Protein AF-A0A3N4V5Y5-F1 (afdb_monomer)

Mean predicted aligned error: 4.2 Å

Sequence (151 aa):
MSATHDEEAKVRDAEVARLHPDLERRHLRATLPARVVLRDIEKHEGDRELKLVGESYIVAVVNSRAVQFYAGSDPVFDAGSIDVTRIVDVETGSEFDYTPPRLNPTVRLKIQEGTTTLDVDLEVFTFDGTELHQSTEIDADLAWWKSATSH

Secondary structure (DSSP, 8-state):
-HHHHHHHHHHHHHHHHHH-TTSPEEEEEE-HHHHHHHHHHH---SS----SSS--EEEEEE-SSEEEEEE-STT-EEEEEEEGGGEEEEEEEEEEEETTEEEEEEEEEEEEETTEEEEEEEEEEEE-SS-EEE-S-HHHHHHHHHHHH--

Solvent-accessible surface area (backbone atoms only — not comparable to full-atom values): 8510 Å² total; per-residue (Å²): 129,58,71,62,57,18,53,32,46,44,47,29,51,55,51,49,41,71,77,37,75,91,48,72,74,43,38,30,36,47,37,66,64,20,42,53,48,39,47,64,74,46,60,73,89,63,99,70,74,74,63,72,71,81,82,36,63,35,41,32,36,59,53,103,57,28,38,39,32,34,27,58,48,86,68,58,43,82,45,32,62,43,52,31,89,33,47,78,47,69,46,82,40,69,47,80,43,81,82,74,76,43,77,44,68,18,44,21,42,32,32,58,54,91,96,44,77,46,67,35,39,29,32,50,34,44,70,82,80,62,50,74,39,78,54,89,52,64,70,60,53,48,53,49,51,46,60,61,46,59,130

Nearest PDB structures (foldseek):
  7lc1-assembly2_D  TM=5.856E-01  e=3.049E-01  Homo sapiens
  2zbb-assembly2_D  TM=2.876E-01  e=4.664E+00  uncl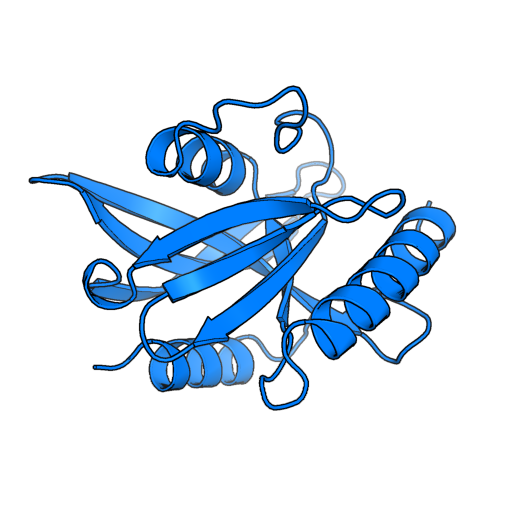assified
  3e4q-assembly1_A  TM=2.286E-01  e=6.513E+00  Sinorhizobium meliloti
  2yh6-assembly2_A  TM=1.965E-01  e=9.095E+00  Escherichia coli BL21(DE3)

Radius of gyration: 14.45 Å; Cα contacts (8 Å, |Δi|>4): 297; chains: 1; bounding box: 39×36×38 Å

pLDDT: mean 90.65, std 9.43, range [47.75, 98.12]

Structure (mmCIF, N/CA/C/O backbone):
data_AF-A0A3N4V5Y5-F1
#
_entry.id   AF-A0A3N4V5Y5-F1
#
loop_
_atom_site.group_PDB
_atom_site.id
_atom_site.type_symbol
_atom_site.label_atom_id
_atom_site.label_alt_id
_atom_site.label_comp_id
_atom_site.label_asym_id
_atom_site.label_entity_id
_atom_site.label_seq_id
_atom_site.pdbx_PDB_ins_code
_atom_site.Cartn_x
_atom_site.Cartn_y
_atom_site.Cartn_z
_atom_site.occupancy
_atom_site.B_iso_or_equiv
_atom_site.auth_seq_id
_atom_site.auth_comp_id
_atom_site.auth_asym_id
_atom_site.auth_atom_id
_atom_site.pdbx_PDB_model_num
ATOM 1 N N . MET A 1 1 ? 21.954 -1.824 -7.503 1.00 49.03 1 MET A N 1
ATOM 2 C CA . MET A 1 1 ? 21.128 -2.799 -6.763 1.00 49.03 1 MET A CA 1
ATOM 3 C C . MET A 1 1 ? 19.650 -2.753 -7.177 1.00 49.03 1 MET A C 1
ATOM 5 O O . MET A 1 1 ? 18.934 -3.630 -6.730 1.00 49.03 1 MET A O 1
ATOM 9 N N . SER A 1 2 ? 19.190 -1.839 -8.059 1.00 60.09 2 SER A N 1
ATOM 10 C CA . SER A 1 2 ? 17.758 -1.750 -8.428 1.00 60.09 2 SER A CA 1
ATOM 11 C C . SER A 1 2 ? 17.279 -2.842 -9.392 1.00 60.09 2 SER A C 1
ATOM 13 O O . SER A 1 2 ? 16.209 -3.387 -9.170 1.00 60.09 2 SER A O 1
ATOM 15 N N . ALA A 1 3 ? 18.103 -3.262 -10.363 1.00 69.50 3 ALA A N 1
ATOM 16 C CA . ALA A 1 3 ? 17.670 -4.168 -11.436 1.00 69.50 3 ALA A CA 1
ATOM 17 C C . ALA A 1 3 ? 17.016 -5.483 -10.962 1.00 69.50 3 ALA A C 1
ATOM 19 O O . ALA A 1 3 ? 16.146 -6.016 -11.638 1.00 69.50 3 ALA A O 1
ATOM 20 N N . THR A 1 4 ? 17.409 -6.019 -9.800 1.00 84.81 4 THR A N 1
ATOM 21 C CA . THR A 1 4 ? 16.746 -7.205 -9.237 1.00 84.81 4 THR A CA 1
ATOM 22 C C . THR A 1 4 ? 15.353 -6.872 -8.708 1.00 84.81 4 THR A C 1
ATOM 24 O O . THR A 1 4 ? 14.419 -7.606 -8.999 1.00 84.81 4 THR A O 1
ATOM 27 N N . HIS A 1 5 ? 15.185 -5.766 -7.981 1.00 88.56 5 HIS A N 1
ATOM 28 C CA . HIS A 1 5 ? 13.876 -5.346 -7.476 1.00 88.56 5 HIS A CA 1
ATOM 29 C C . HIS A 1 5 ? 12.926 -4.921 -8.595 1.00 88.56 5 HIS A C 1
ATOM 31 O O . HIS A 1 5 ? 11.732 -5.182 -8.492 1.00 88.56 5 HIS A O 1
ATOM 37 N N . ASP A 1 6 ? 13.458 -4.338 -9.666 1.00 92.50 6 ASP A N 1
ATOM 38 C CA . ASP A 1 6 ? 12.709 -3.952 -10.863 1.00 92.50 6 ASP A CA 1
ATOM 39 C C . ASP A 1 6 ? 12.132 -5.189 -11.583 1.00 92.50 6 ASP A C 1
ATOM 41 O O . ASP A 1 6 ? 10.927 -5.272 -11.838 1.00 92.50 6 ASP A O 1
ATOM 45 N N . GLU A 1 7 ? 12.950 -6.226 -11.801 1.00 92.94 7 GLU A N 1
ATOM 46 C CA . GLU A 1 7 ? 12.479 -7.500 -12.368 1.00 92.94 7 GLU A CA 1
ATOM 47 C C . GLU A 1 7 ? 11.491 -8.224 -11.437 1.00 92.94 7 GLU A C 1
ATOM 49 O O . GLU A 1 7 ? 10.461 -8.733 -11.885 1.00 92.94 7 GLU A O 1
ATOM 54 N N . GLU A 1 8 ? 11.749 -8.235 -10.125 1.00 94.12 8 GLU A N 1
ATOM 55 C CA . GLU A 1 8 ? 10.811 -8.791 -9.142 1.00 94.12 8 GLU A CA 1
ATOM 56 C C . GLU A 1 8 ? 9.470 -8.039 -9.140 1.00 94.12 8 GLU A C 1
ATOM 58 O O . GLU A 1 8 ? 8.408 -8.663 -9.049 1.00 94.12 8 GLU A O 1
ATOM 63 N N . ALA A 1 9 ? 9.500 -6.708 -9.258 1.00 94.94 9 ALA A N 1
ATOM 64 C CA . ALA A 1 9 ? 8.313 -5.868 -9.331 1.00 94.94 9 ALA A CA 1
ATOM 65 C C . ALA A 1 9 ? 7.500 -6.159 -10.587 1.00 94.94 9 ALA A C 1
ATOM 67 O O . ALA A 1 9 ? 6.289 -6.317 -10.483 1.00 94.94 9 ALA A O 1
ATOM 68 N N . LYS A 1 10 ? 8.156 -6.324 -11.736 1.00 95.94 10 LYS A N 1
ATOM 69 C CA . LYS A 1 10 ? 7.501 -6.669 -12.998 1.00 95.94 10 LYS A CA 1
ATOM 70 C C . LYS A 1 10 ? 6.754 -7.997 -12.934 1.00 95.94 10 LYS A C 1
ATOM 72 O O . LYS A 1 10 ? 5.602 -8.074 -13.358 1.00 95.94 10 LYS A O 1
ATOM 77 N N . VAL A 1 11 ? 7.392 -9.041 -12.399 1.00 96.12 11 VAL A N 1
ATOM 78 C CA . VAL A 1 11 ? 6.745 -10.357 -12.264 1.00 96.12 11 VAL A CA 1
ATOM 79 C C . VAL A 1 11 ? 5.546 -10.271 -11.323 1.00 96.12 11 VAL A C 1
ATOM 81 O O . VAL A 1 11 ? 4.470 -10.787 -11.631 1.00 96.12 11 VAL A O 1
ATOM 84 N N . ARG A 1 12 ? 5.705 -9.568 -10.200 1.00 96.88 12 ARG A N 1
ATOM 85 C CA . ARG A 1 12 ? 4.624 -9.369 -9.239 1.00 96.88 12 ARG A CA 1
ATOM 86 C C . ARG A 1 12 ? 3.476 -8.531 -9.789 1.00 96.88 12 ARG A C 1
ATOM 88 O O . ARG A 1 12 ? 2.333 -8.925 -9.597 1.00 96.88 12 ARG A O 1
ATOM 95 N N . ASP A 1 13 ? 3.749 -7.416 -10.457 1.00 97.75 13 ASP A N 1
ATOM 96 C CA . ASP A 1 13 ? 2.715 -6.565 -11.056 1.00 97.75 13 ASP A CA 1
ATOM 97 C C . ASP A 1 13 ? 1.883 -7.357 -12.066 1.00 97.75 13 ASP A C 1
ATOM 99 O O . ASP A 1 13 ? 0.657 -7.349 -11.985 1.00 97.75 13 ASP A O 1
ATOM 103 N N . ALA A 1 14 ? 2.539 -8.125 -12.944 1.00 97.00 14 ALA A N 1
ATOM 104 C CA . ALA A 1 14 ? 1.861 -8.959 -13.931 1.00 97.00 14 ALA A CA 1
ATOM 105 C C . ALA A 1 14 ? 0.949 -10.015 -13.284 1.00 97.00 14 ALA A C 1
ATOM 107 O O . ALA A 1 14 ? -0.186 -10.215 -13.725 1.00 97.00 14 ALA A O 1
ATOM 108 N N . GLU A 1 15 ? 1.414 -10.678 -12.223 1.00 97.88 15 GLU A N 1
ATOM 109 C CA . GLU A 1 15 ? 0.613 -11.681 -11.521 1.00 97.88 15 GLU A CA 1
ATOM 110 C C . GLU A 1 15 ? -0.553 -11.049 -10.750 1.00 97.88 15 GLU A C 1
ATOM 112 O O . GLU A 1 15 ? -1.682 -11.531 -10.833 1.00 97.88 15 GLU A O 1
ATOM 117 N N . VAL A 1 16 ? -0.327 -9.932 -10.053 1.00 97.81 16 VAL A N 1
ATOM 118 C CA . VAL A 1 16 ? -1.404 -9.218 -9.350 1.00 97.81 16 VAL A CA 1
ATOM 119 C C . VAL A 1 16 ? -2.421 -8.660 -10.346 1.00 97.81 16 VAL A C 1
ATOM 121 O O . VAL A 1 16 ? -3.618 -8.733 -10.082 1.00 97.81 16 VAL A O 1
ATOM 124 N N . ALA A 1 17 ? -1.989 -8.182 -11.517 1.00 97.75 17 ALA A N 1
ATOM 125 C CA . ALA A 1 17 ? -2.882 -7.760 -12.596 1.00 97.75 17 ALA A CA 1
ATOM 126 C C . ALA A 1 17 ? -3.753 -8.916 -13.107 1.00 97.75 17 ALA A C 1
ATOM 128 O O . ALA A 1 17 ? -4.927 -8.724 -13.409 1.00 97.75 17 ALA A O 1
ATOM 129 N N . ARG A 1 18 ? -3.198 -10.131 -13.178 1.00 97.88 18 ARG A N 1
ATOM 130 C CA . ARG A 1 18 ? -3.944 -11.338 -13.553 1.00 97.88 18 ARG A CA 1
ATOM 131 C C . ARG A 1 18 ? -4.970 -11.736 -12.487 1.00 97.88 18 ARG A C 1
ATOM 133 O O . ARG A 1 18 ? -6.046 -12.214 -12.840 1.00 97.88 18 ARG A O 1
ATOM 140 N N . LEU A 1 19 ? -4.634 -11.578 -11.206 1.00 97.50 19 LEU A N 1
ATOM 141 C CA . LEU A 1 19 ? -5.527 -11.880 -10.080 1.00 97.50 19 LEU A CA 1
ATOM 142 C C . LEU A 1 19 ? -6.641 -10.835 -9.921 1.00 97.50 19 LEU A C 1
ATOM 144 O O . LEU A 1 19 ? -7.768 -11.196 -9.592 1.00 97.50 19 LEU A O 1
ATOM 148 N N . HIS A 1 20 ? -6.328 -9.565 -10.186 1.00 97.44 20 HIS A N 1
ATOM 149 C CA . HIS A 1 20 ? -7.200 -8.409 -9.968 1.00 97.44 20 HIS A CA 1
ATOM 150 C C . HIS A 1 20 ? -7.201 -7.480 -11.193 1.00 97.44 20 HIS A C 1
ATOM 152 O O . HIS A 1 20 ? -6.633 -6.387 -11.138 1.00 97.44 20 HIS A O 1
ATOM 158 N N . PRO A 1 21 ? -7.824 -7.893 -12.313 1.00 97.19 21 PRO A N 1
ATOM 159 C CA . PRO A 1 21 ? -7.739 -7.162 -13.581 1.00 97.19 21 PRO A CA 1
ATOM 160 C C . PRO A 1 21 ? -8.346 -5.755 -13.525 1.00 97.19 21 PRO A C 1
ATOM 162 O O . PRO A 1 21 ? -7.905 -4.874 -14.260 1.00 97.19 21 PRO A O 1
ATOM 165 N N . ASP A 1 22 ? -9.314 -5.543 -12.633 1.00 97.38 22 ASP A N 1
ATOM 166 C CA . ASP A 1 22 ? -10.081 -4.299 -12.532 1.00 97.38 22 ASP A CA 1
ATOM 167 C C . ASP A 1 22 ? -9.630 -3.394 -11.373 1.00 97.38 22 ASP A C 1
ATOM 169 O O . ASP A 1 22 ? -10.213 -2.330 -11.163 1.00 97.38 22 ASP A O 1
ATOM 173 N N . LEU A 1 23 ? -8.619 -3.806 -10.597 1.00 97.31 23 LEU A N 1
ATOM 174 C CA . LEU A 1 23 ? -8.137 -3.037 -9.448 1.00 97.31 23 LEU A CA 1
ATOM 175 C C . LEU A 1 23 ? -6.831 -2.318 -9.770 1.00 97.31 23 LEU A C 1
ATOM 177 O O . LEU A 1 23 ? -5.903 -2.880 -10.361 1.00 97.31 23 LEU A O 1
ATOM 181 N N . GLU A 1 24 ? -6.746 -1.068 -9.320 1.00 96.94 24 GLU A N 1
ATOM 182 C CA . GLU A 1 24 ? -5.498 -0.320 -9.354 1.00 96.94 24 GLU A CA 1
ATOM 183 C C . GLU A 1 24 ? -4.492 -0.935 -8.373 1.00 96.94 24 GLU A C 1
ATOM 185 O O . GLU A 1 24 ? -4.806 -1.217 -7.213 1.00 96.94 24 GLU A O 1
ATOM 190 N N . ARG A 1 25 ? -3.267 -1.143 -8.861 1.00 97.44 25 ARG A N 1
ATOM 191 C CA . ARG A 1 25 ? -2.155 -1.733 -8.115 1.00 97.44 25 ARG A CA 1
ATOM 192 C C . ARG A 1 25 ? -1.246 -0.635 -7.589 1.00 97.44 25 ARG A C 1
ATOM 194 O O . ARG A 1 25 ? -0.766 0.204 -8.347 1.00 97.44 25 ARG A O 1
ATOM 201 N N . ARG A 1 26 ? -0.964 -0.669 -6.291 1.00 97.62 26 ARG A N 1
ATOM 202 C CA . ARG A 1 26 ? -0.048 0.253 -5.617 1.00 97.62 26 ARG A CA 1
ATOM 203 C C . ARG A 1 26 ? 1.263 -0.449 -5.329 1.00 97.62 26 ARG A C 1
ATOM 205 O O . ARG A 1 26 ? 1.275 -1.489 -4.680 1.00 97.62 26 ARG A O 1
ATOM 212 N N . HIS A 1 27 ? 2.360 0.133 -5.783 1.00 97.19 27 HIS A N 1
ATOM 213 C CA . HIS A 1 27 ? 3.695 -0.398 -5.547 1.00 97.19 27 HIS A CA 1
ATOM 214 C C . HIS A 1 27 ? 4.269 0.268 -4.305 1.00 97.19 27 HIS A C 1
ATOM 216 O O . HIS A 1 27 ? 4.188 1.486 -4.155 1.00 97.19 27 HIS A O 1
ATOM 222 N N . LEU A 1 28 ? 4.782 -0.532 -3.378 1.00 96.44 28 LEU A N 1
ATOM 223 C CA . LEU A 1 28 ? 5.141 -0.059 -2.048 1.00 96.44 28 LEU A CA 1
ATOM 224 C C . LEU A 1 28 ? 6.438 -0.707 -1.576 1.00 96.44 28 LEU A C 1
ATOM 226 O O . LEU A 1 28 ? 6.753 -1.826 -1.979 1.00 96.44 28 LEU A O 1
ATOM 230 N N . ARG A 1 29 ? 7.122 -0.066 -0.630 1.00 95.00 29 ARG A N 1
ATOM 231 C CA . ARG A 1 29 ? 8.064 -0.718 0.285 1.00 95.00 29 ARG A CA 1
ATOM 232 C C . ARG A 1 29 ? 7.463 -0.707 1.686 1.00 95.00 29 ARG A C 1
ATOM 234 O O . ARG A 1 29 ? 7.169 0.352 2.239 1.00 95.00 29 ARG A O 1
ATOM 241 N N . ALA A 1 30 ? 7.296 -1.889 2.272 1.00 93.69 30 ALA A N 1
ATOM 242 C CA . ALA A 1 30 ? 6.879 -2.007 3.661 1.00 93.69 30 ALA A CA 1
ATOM 243 C C . ALA A 1 30 ? 8.054 -1.690 4.594 1.00 93.69 30 ALA A C 1
ATOM 245 O O . ALA A 1 30 ? 9.108 -2.334 4.533 1.00 93.69 30 ALA A O 1
ATOM 246 N N . THR A 1 31 ? 7.845 -0.716 5.477 1.00 93.31 31 THR A N 1
ATOM 247 C CA . THR A 1 31 ? 8.775 -0.376 6.562 1.00 93.31 31 THR A CA 1
ATOM 248 C C . THR A 1 31 ? 8.938 -1.554 7.530 1.00 93.31 31 THR A C 1
ATOM 250 O O . THR A 1 31 ? 8.132 -2.488 7.543 1.00 93.31 31 THR A O 1
ATOM 253 N N . LEU A 1 32 ? 9.979 -1.561 8.372 1.00 90.06 32 LEU A N 1
ATOM 254 C CA . LEU A 1 32 ? 10.117 -2.624 9.383 1.00 90.06 32 LEU A CA 1
ATOM 255 C C . LEU A 1 32 ? 8.861 -2.768 10.276 1.00 90.06 32 LEU A C 1
ATOM 257 O O . LEU A 1 32 ? 8.366 -3.894 10.372 1.00 90.06 32 LEU A O 1
ATOM 261 N N . PRO A 1 33 ? 8.301 -1.691 10.865 1.00 90.00 33 PRO A N 1
ATOM 262 C CA . PRO A 1 33 ? 7.065 -1.784 11.642 1.00 90.00 33 PRO A CA 1
ATOM 263 C C . PRO A 1 33 ? 5.895 -2.357 10.839 1.00 90.00 33 PRO A C 1
ATOM 265 O O . PRO A 1 33 ? 5.224 -3.269 11.319 1.00 90.00 33 PRO A O 1
ATOM 268 N N . ALA A 1 34 ? 5.705 -1.916 9.591 1.00 92.56 34 ALA A N 1
ATOM 269 C CA . ALA A 1 34 ? 4.645 -2.436 8.729 1.00 92.56 34 ALA A CA 1
ATOM 270 C C . ALA A 1 34 ? 4.758 -3.949 8.517 1.00 92.56 34 ALA A C 1
ATOM 272 O O . ALA A 1 34 ? 3.762 -4.659 8.593 1.00 92.56 34 ALA A O 1
ATOM 273 N N . ARG A 1 35 ? 5.969 -4.475 8.307 1.00 92.31 35 ARG A N 1
ATOM 274 C CA . ARG A 1 35 ? 6.173 -5.920 8.110 1.00 92.31 35 ARG A CA 1
ATOM 275 C C . ARG A 1 35 ? 5.873 -6.734 9.361 1.00 92.31 35 ARG A C 1
ATOM 277 O O . ARG A 1 35 ? 5.374 -7.849 9.245 1.00 92.31 35 ARG A O 1
ATOM 284 N N . VAL A 1 36 ? 6.169 -6.187 10.540 1.00 89.94 36 VAL A N 1
ATOM 285 C CA . VAL A 1 36 ? 5.806 -6.811 11.820 1.00 89.94 36 VAL A CA 1
ATOM 286 C C . VAL A 1 36 ? 4.287 -6.854 11.964 1.00 89.94 36 VAL A C 1
ATOM 288 O O . VAL A 1 36 ? 3.744 -7.921 12.231 1.00 89.94 36 VAL A O 1
ATOM 291 N N . VAL A 1 37 ? 3.605 -5.733 11.715 1.00 89.94 37 VAL A N 1
ATOM 292 C CA . VAL A 1 37 ? 2.141 -5.648 11.815 1.00 89.94 37 VAL A CA 1
ATOM 293 C C . VAL A 1 37 ? 1.451 -6.569 10.805 1.00 89.94 37 VAL A C 1
ATOM 295 O O . VAL A 1 37 ? 0.569 -7.328 11.190 1.00 89.94 37 VAL A O 1
ATOM 298 N N . LEU A 1 38 ? 1.873 -6.569 9.536 1.00 89.25 38 LEU A N 1
ATOM 299 C CA . LEU A 1 38 ? 1.288 -7.435 8.502 1.00 89.25 38 LEU A CA 1
ATOM 300 C C . LEU A 1 38 ? 1.422 -8.925 8.851 1.00 89.25 38 LEU A C 1
ATOM 302 O O . LEU A 1 38 ? 0.493 -9.694 8.619 1.00 89.25 38 LEU A O 1
ATOM 306 N N . ARG A 1 39 ? 2.544 -9.334 9.456 1.00 86.81 39 ARG A N 1
ATOM 307 C CA . ARG A 1 39 ? 2.724 -10.713 9.936 1.00 86.81 39 ARG A CA 1
ATOM 308 C C . ARG A 1 39 ? 1.859 -11.044 11.148 1.00 86.81 39 ARG A C 1
ATOM 310 O O . ARG A 1 39 ? 1.382 -12.171 11.242 1.00 86.81 39 ARG A O 1
ATOM 317 N N . ASP A 1 40 ? 1.697 -10.100 12.070 1.00 84.81 40 ASP A N 1
ATOM 318 C CA . ASP A 1 40 ? 0.912 -10.299 13.292 1.00 84.81 40 ASP A CA 1
ATOM 319 C C . ASP A 1 40 ? -0.591 -10.402 12.996 1.00 84.81 40 ASP A C 1
ATOM 321 O O . ASP A 1 40 ? -1.263 -11.293 13.516 1.00 84.81 40 ASP A O 1
ATOM 325 N N . ILE A 1 41 ? -1.103 -9.545 12.102 1.00 80.38 41 ILE A N 1
ATOM 326 C CA . ILE A 1 41 ? -2.527 -9.508 11.740 1.00 80.38 41 ILE A CA 1
ATOM 327 C C . ILE A 1 41 ? -2.965 -10.793 11.031 1.00 80.38 41 ILE A C 1
ATOM 329 O O . ILE A 1 41 ? -4.020 -11.333 11.355 1.00 80.38 41 ILE A O 1
ATOM 333 N N . GLU A 1 42 ? -2.178 -11.281 10.074 1.00 73.12 42 GLU A N 1
ATOM 334 C CA . GLU A 1 42 ? -2.603 -12.393 9.212 1.00 73.12 42 GLU A CA 1
ATOM 335 C C . GLU A 1 42 ? -2.183 -13.768 9.707 1.00 73.12 42 GLU A C 1
ATOM 337 O O . GLU A 1 42 ? -2.635 -14.763 9.151 1.00 73.12 42 GLU A O 1
ATOM 342 N N . LYS A 1 43 ? -1.350 -13.841 10.759 1.00 67.62 43 LYS A N 1
ATOM 343 C CA . LYS A 1 43 ? -0.860 -15.099 11.353 1.00 67.62 43 LYS A CA 1
ATOM 344 C C . LYS A 1 43 ? -0.621 -16.173 10.288 1.00 67.62 43 LYS A C 1
ATOM 346 O O . LYS A 1 43 ? -1.171 -17.266 10.396 1.00 67.62 43 LYS A O 1
ATOM 351 N N . HIS A 1 44 ?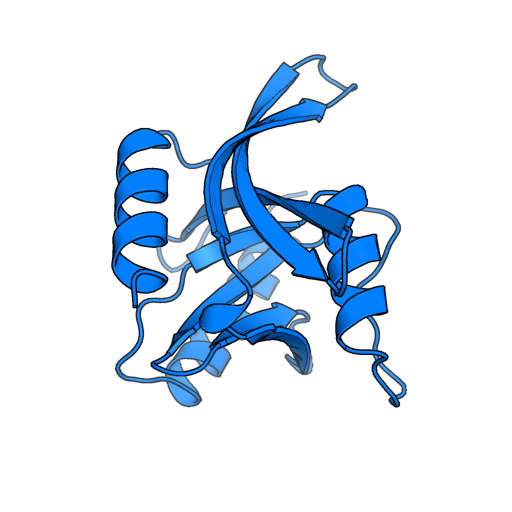 0.123 -15.827 9.232 1.00 59.03 44 HIS A N 1
ATOM 352 C CA . HIS A 1 44 ? 0.261 -16.689 8.057 1.00 59.03 44 HIS A CA 1
ATOM 353 C C . HIS A 1 44 ? 0.664 -18.106 8.476 1.00 59.03 44 HIS A C 1
ATOM 355 O O . HIS A 1 44 ? 1.775 -18.329 8.955 1.00 59.03 44 HIS A O 1
ATOM 361 N N . GLU A 1 45 ? -0.244 -19.064 8.293 1.00 47.75 45 GLU A N 1
ATOM 362 C CA . GLU A 1 45 ? 0.046 -20.489 8.407 1.00 47.75 45 GLU A CA 1
ATOM 363 C C . GLU A 1 45 ? 0.514 -20.979 7.030 1.00 47.75 45 GLU A C 1
ATOM 365 O O . GLU A 1 45 ? -0.281 -21.333 6.161 1.00 47.75 45 GLU A O 1
ATOM 370 N N . GLY A 1 46 ? 1.826 -20.945 6.796 1.00 55.59 46 GLY A N 1
ATOM 371 C CA . GLY A 1 46 ? 2.437 -21.403 5.549 1.00 55.59 46 GLY A CA 1
ATOM 372 C C . GLY A 1 46 ? 3.961 -21.284 5.554 1.00 55.59 46 GLY A C 1
ATOM 373 O O . GLY A 1 46 ? 4.544 -20.637 6.418 1.00 55.59 46 GLY A O 1
ATOM 374 N N . ASP A 1 47 ? 4.623 -21.890 4.565 1.00 61.19 47 ASP A N 1
ATOM 375 C CA . ASP A 1 47 ? 6.096 -21.922 4.482 1.00 61.19 47 ASP A CA 1
ATOM 376 C C . ASP A 1 47 ? 6.726 -20.579 4.044 1.00 61.19 47 ASP A C 1
ATOM 378 O O . ASP A 1 47 ? 7.952 -20.444 4.017 1.00 61.19 47 ASP A O 1
ATOM 382 N N . ARG A 1 48 ? 5.913 -19.591 3.636 1.00 71.75 48 ARG A N 1
ATOM 383 C CA . ARG A 1 48 ? 6.376 -18.307 3.084 1.00 71.75 48 ARG A CA 1
ATOM 384 C C . ARG A 1 48 ? 5.869 -17.142 3.913 1.00 71.75 48 ARG A C 1
ATOM 386 O O . ARG A 1 48 ? 4.671 -16.944 4.052 1.00 71.75 48 ARG A O 1
ATOM 393 N N . GLU A 1 49 ? 6.804 -16.331 4.388 1.00 79.88 49 GLU A N 1
ATOM 394 C CA . GLU A 1 49 ? 6.523 -15.174 5.228 1.00 79.88 49 GLU A CA 1
ATOM 395 C C . GLU A 1 49 ? 7.158 -13.913 4.642 1.00 79.88 49 GLU A C 1
ATOM 397 O O . GLU A 1 49 ? 8.223 -13.955 4.012 1.00 79.88 49 GLU A O 1
ATOM 402 N N . LEU A 1 50 ? 6.541 -12.761 4.910 1.00 86.25 50 LEU A N 1
ATOM 403 C CA . LEU A 1 50 ? 7.146 -11.469 4.612 1.00 86.25 50 LEU A CA 1
ATOM 404 C C . LEU A 1 50 ? 8.466 -11.327 5.395 1.00 86.25 50 LEU A C 1
ATOM 406 O O . LEU A 1 50 ? 8.519 -11.487 6.621 1.00 86.25 50 LEU A O 1
ATOM 410 N N . LYS A 1 51 ? 9.565 -11.051 4.686 1.00 84.44 51 LYS A N 1
ATOM 411 C CA . LYS A 1 51 ? 10.899 -10.948 5.295 1.00 84.44 51 LYS A CA 1
ATOM 412 C C . LYS A 1 51 ? 10.966 -9.733 6.216 1.00 84.44 51 LYS A C 1
ATOM 414 O O . LYS A 1 51 ? 10.767 -8.620 5.757 1.00 84.44 51 LYS A O 1
ATOM 419 N N . LEU A 1 52 ? 11.329 -9.917 7.486 1.00 84.12 52 LEU A N 1
ATOM 420 C CA . LEU A 1 52 ? 11.493 -8.799 8.430 1.00 84.12 52 LEU A CA 1
ATOM 421 C C . LEU A 1 52 ? 12.815 -8.039 8.261 1.00 84.12 52 LEU A C 1
ATOM 423 O O . LEU A 1 52 ? 12.916 -6.888 8.664 1.00 84.12 52 LEU A O 1
ATOM 427 N N . VAL A 1 53 ? 13.837 -8.666 7.679 1.00 83.06 53 VAL A N 1
ATOM 428 C CA . VAL A 1 53 ? 15.161 -8.058 7.487 1.00 83.06 53 VAL A CA 1
ATOM 429 C C . VAL A 1 53 ? 15.359 -7.704 6.017 1.00 83.06 53 VAL A C 1
ATOM 431 O O . VAL A 1 53 ? 14.969 -8.468 5.135 1.00 83.06 53 VAL A O 1
ATOM 434 N N . GLY A 1 54 ? 15.984 -6.553 5.762 1.00 83.75 54 GLY A N 1
ATOM 435 C CA . GLY A 1 54 ? 16.195 -6.009 4.418 1.00 83.75 54 GLY A CA 1
ATOM 436 C C . GLY A 1 54 ? 15.006 -5.185 3.936 1.00 83.75 54 GLY A C 1
ATOM 437 O O . GLY A 1 54 ? 14.199 -4.729 4.746 1.00 83.75 54 GLY A O 1
ATOM 438 N N . GLU A 1 55 ? 14.894 -5.005 2.628 1.00 85.88 55 GLU A N 1
ATOM 439 C CA . GLU A 1 55 ? 13.774 -4.313 1.990 1.00 85.88 55 GLU A CA 1
ATOM 440 C C . GLU A 1 55 ? 12.658 -5.310 1.661 1.00 85.88 55 GLU A C 1
ATOM 442 O O . GLU A 1 55 ? 12.899 -6.489 1.389 1.00 85.88 55 GLU A O 1
ATOM 447 N N . SER A 1 56 ? 11.406 -4.864 1.720 1.00 90.62 56 SER A N 1
ATOM 448 C CA . SER A 1 56 ? 10.272 -5.670 1.262 1.00 90.62 56 SER A CA 1
ATOM 449 C C . SER A 1 56 ? 9.362 -4.811 0.420 1.00 90.62 56 SER A C 1
ATOM 451 O O . SER A 1 56 ? 8.407 -4.204 0.904 1.00 90.62 56 SER A O 1
ATOM 453 N N . TYR A 1 57 ? 9.699 -4.766 -0.861 1.00 94.25 57 TYR A N 1
ATOM 454 C CA . TYR A 1 57 ? 8.782 -4.280 -1.869 1.00 94.25 57 TYR A CA 1
ATOM 455 C C . TYR A 1 57 ? 7.569 -5.197 -1.908 1.00 94.25 57 TYR A C 1
ATOM 457 O O . TYR A 1 57 ? 7.729 -6.415 -1.785 1.00 94.25 57 TYR A O 1
ATOM 465 N N . ILE A 1 58 ? 6.384 -4.626 -2.072 1.00 96.31 58 ILE A N 1
ATOM 466 C CA . ILE A 1 58 ? 5.099 -5.317 -2.167 1.00 96.31 58 ILE A CA 1
ATOM 467 C C . ILE A 1 58 ? 4.202 -4.592 -3.173 1.00 96.31 58 ILE A C 1
ATOM 469 O O . ILE A 1 58 ? 4.427 -3.424 -3.489 1.00 96.31 58 ILE A O 1
ATOM 473 N N . VAL A 1 59 ? 3.184 -5.287 -3.669 1.00 97.94 59 VAL A N 1
ATOM 474 C CA . VAL A 1 59 ? 2.085 -4.675 -4.426 1.00 97.94 59 VAL A CA 1
ATOM 475 C C . VAL A 1 59 ? 0.820 -4.791 -3.596 1.00 97.94 59 VAL A C 1
ATOM 477 O O . VAL A 1 59 ? 0.522 -5.875 -3.103 1.00 97.94 59 VAL A O 1
ATOM 480 N N . ALA A 1 60 ? 0.086 -3.696 -3.444 1.00 97.88 60 ALA A N 1
ATOM 481 C CA . ALA A 1 60 ? -1.213 -3.683 -2.796 1.00 97.88 60 ALA A CA 1
ATOM 482 C C . ALA A 1 60 ? -2.336 -3.438 -3.803 1.00 97.88 60 ALA A C 1
ATOM 484 O O . ALA A 1 60 ? -2.176 -2.672 -4.752 1.00 97.88 60 ALA A O 1
ATOM 485 N N . VAL A 1 61 ? -3.489 -4.045 -3.555 1.00 98.12 61 VAL A N 1
ATOM 486 C CA . VAL A 1 61 ? -4.764 -3.690 -4.189 1.00 98.12 61 VAL A CA 1
ATOM 487 C C . VAL A 1 61 ? -5.797 -3.472 -3.098 1.00 98.12 61 VAL A C 1
ATOM 489 O O . VAL A 1 61 ? -5.736 -4.104 -2.042 1.00 98.12 61 VAL A O 1
ATOM 492 N N . VAL A 1 62 ? -6.756 -2.589 -3.351 1.00 97.50 62 VAL A N 1
ATOM 493 C CA . VAL A 1 62 ? -7.872 -2.356 -2.433 1.00 97.50 62 VAL A CA 1
ATOM 494 C C . VAL A 1 62 ? -9.147 -2.820 -3.110 1.00 97.50 62 VAL A C 1
ATOM 496 O O . VAL A 1 62 ? -9.498 -2.347 -4.189 1.00 97.50 62 VAL A O 1
ATOM 499 N N . ASN A 1 63 ? -9.821 -3.782 -2.489 1.00 94.50 63 ASN A N 1
ATOM 500 C CA . ASN A 1 63 ? -11.134 -4.250 -2.911 1.00 94.50 63 ASN A CA 1
ATOM 501 C C . ASN A 1 63 ? -12.196 -3.824 -1.881 1.00 94.50 63 ASN A C 1
ATOM 503 O O . ASN A 1 63 ? -11.883 -3.234 -0.852 1.00 94.50 63 ASN A O 1
ATOM 507 N N . SER A 1 64 ? -13.464 -4.167 -2.124 1.00 90.75 64 SER A N 1
ATOM 508 C CA . SER A 1 64 ? -14.588 -3.793 -1.240 1.00 90.75 64 SER A CA 1
ATOM 509 C C . SER A 1 64 ? -14.514 -4.303 0.213 1.00 90.75 64 SER A C 1
ATOM 511 O O . SER A 1 64 ? -15.360 -3.935 1.021 1.00 90.75 64 SER A O 1
ATOM 513 N N . ARG A 1 65 ? -13.576 -5.199 0.540 1.00 93.81 65 ARG A N 1
ATOM 514 C CA . ARG A 1 65 ? -13.446 -5.848 1.854 1.00 93.81 65 ARG A CA 1
ATOM 515 C C . ARG A 1 65 ? -12.089 -5.629 2.499 1.00 93.81 65 ARG A C 1
ATOM 517 O O . ARG A 1 65 ? -12.017 -5.554 3.717 1.00 93.81 65 ARG A O 1
ATOM 524 N N . ALA A 1 66 ? -11.019 -5.586 1.715 1.00 95.50 66 ALA A N 1
ATOM 525 C CA . ALA A 1 66 ? -9.672 -5.558 2.256 1.00 95.50 66 ALA A CA 1
ATOM 526 C C . ALA A 1 66 ? -8.688 -4.811 1.357 1.00 95.50 66 ALA A C 1
ATOM 528 O O . ALA A 1 66 ? -8.826 -4.767 0.131 1.00 95.50 66 ALA A O 1
ATOM 529 N N . VAL A 1 67 ? -7.639 -4.306 1.997 1.00 97.00 67 VAL A N 1
ATOM 530 C CA . VAL A 1 67 ? -6.351 -4.035 1.369 1.00 97.00 67 VAL A CA 1
ATOM 531 C C . VAL A 1 67 ? -5.580 -5.349 1.343 1.00 97.00 67 VAL A C 1
ATOM 533 O O . VAL A 1 67 ? -5.283 -5.893 2.402 1.00 97.00 67 VAL A O 1
ATOM 536 N N . GLN A 1 68 ? -5.277 -5.878 0.162 1.00 95.75 68 GLN A N 1
ATOM 537 C CA . GLN A 1 68 ? -4.504 -7.113 -0.004 1.00 95.75 68 GLN A CA 1
ATOM 538 C C . GLN A 1 68 ? -3.087 -6.781 -0.449 1.00 95.75 68 GLN A C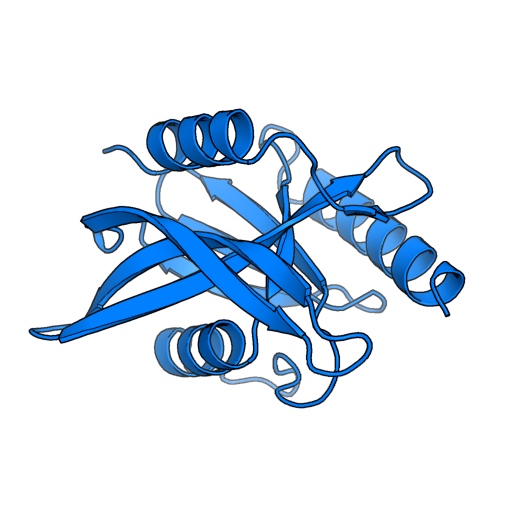 1
ATOM 540 O O . GLN A 1 68 ? -2.913 -5.977 -1.364 1.00 95.75 68 GLN A O 1
ATOM 545 N N . PHE A 1 69 ? -2.090 -7.416 0.160 1.00 95.81 69 PHE A N 1
ATOM 546 C CA . PHE A 1 69 ? -0.676 -7.198 -0.113 1.00 95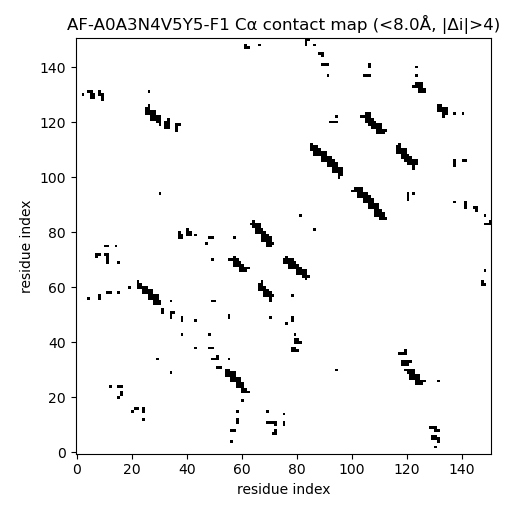.81 69 PHE A CA 1
ATOM 547 C C . PHE A 1 69 ? -0.047 -8.450 -0.715 1.00 95.81 69 PHE A C 1
ATOM 549 O O . PHE A 1 69 ? -0.237 -9.556 -0.227 1.00 95.81 69 PHE A O 1
ATOM 556 N N . TYR A 1 70 ? 0.775 -8.271 -1.741 1.00 95.25 70 TYR A N 1
ATOM 557 C CA . TYR A 1 70 ? 1.461 -9.347 -2.445 1.00 95.25 70 TYR A CA 1
ATOM 558 C C . TYR A 1 70 ? 2.971 -9.146 -2.402 1.00 95.25 70 TYR A C 1
ATOM 560 O O . TYR A 1 70 ? 3.481 -8.046 -2.637 1.00 95.25 70 TYR A O 1
ATOM 568 N N . ALA A 1 71 ? 3.705 -10.223 -2.139 1.00 94.00 71 ALA A N 1
ATOM 569 C CA . ALA A 1 71 ? 5.163 -10.239 -2.096 1.00 94.00 71 ALA A CA 1
ATOM 570 C C . ALA A 1 71 ? 5.740 -11.379 -2.942 1.00 94.00 71 ALA A C 1
ATOM 572 O O . ALA A 1 71 ? 5.014 -12.228 -3.451 1.00 94.00 71 ALA A O 1
ATOM 573 N N . GLY A 1 72 ? 7.065 -11.389 -3.089 1.00 91.88 72 GLY A N 1
ATOM 574 C CA . GLY A 1 72 ? 7.771 -12.381 -3.895 1.00 91.88 72 GLY A CA 1
ATOM 575 C C . GLY A 1 72 ? 7.663 -12.136 -5.399 1.00 91.88 72 GLY A C 1
ATOM 576 O O . GLY A 1 72 ? 6.951 -11.248 -5.861 1.00 91.88 72 GLY A O 1
ATOM 577 N N . SER A 1 73 ? 8.421 -12.937 -6.135 1.00 91.25 73 SER A N 1
ATOM 578 C CA . SER A 1 73 ? 8.532 -12.913 -7.596 1.00 91.25 73 SER A CA 1
ATOM 579 C C . SER A 1 73 ? 8.513 -14.323 -8.186 1.00 91.25 73 SER A C 1
ATOM 581 O O . SER A 1 73 ? 8.061 -14.501 -9.307 1.00 91.25 73 SER A O 1
ATOM 583 N N . ASP A 1 74 ? 8.928 -15.345 -7.429 1.00 88.31 74 ASP A N 1
ATOM 584 C CA . ASP A 1 74 ? 8.849 -16.741 -7.861 1.00 88.31 74 ASP A CA 1
ATOM 585 C C . ASP A 1 74 ? 8.593 -17.719 -6.692 1.00 88.31 74 ASP A C 1
ATOM 587 O O . ASP A 1 74 ? 9.496 -18.115 -5.942 1.00 88.31 74 ASP A O 1
ATOM 591 N N . PRO A 1 75 ? 7.335 -18.139 -6.491 1.00 92.00 75 PRO A N 1
ATOM 592 C CA . PRO A 1 75 ? 6.106 -17.451 -6.858 1.00 92.00 75 PRO A CA 1
ATOM 593 C C . PRO A 1 75 ? 5.868 -16.168 -6.062 1.00 92.00 75 PRO A C 1
ATOM 595 O O . PRO A 1 75 ? 6.380 -15.972 -4.953 1.00 92.00 75 PRO A O 1
ATOM 598 N N . VAL A 1 76 ? 5.002 -15.341 -6.640 1.00 94.44 76 VAL A N 1
ATOM 599 C CA . VAL A 1 76 ? 4.272 -14.276 -5.952 1.00 94.44 76 VAL A CA 1
ATOM 600 C C . VAL A 1 76 ? 3.285 -14.917 -4.973 1.00 94.44 76 VAL A C 1
ATOM 602 O O . VAL A 1 76 ? 2.637 -15.912 -5.298 1.00 94.44 76 VAL A O 1
ATOM 605 N N . PHE A 1 77 ? 3.179 -14.373 -3.766 1.00 92.06 77 PHE A N 1
ATOM 606 C CA . PHE A 1 77 ? 2.327 -14.899 -2.702 1.00 92.06 77 PHE A CA 1
ATOM 607 C C . PHE A 1 77 ? 1.603 -13.777 -1.954 1.00 92.06 77 PHE A C 1
ATOM 609 O O . PHE A 1 77 ? 2.030 -12.621 -1.985 1.00 92.06 77 PHE A O 1
ATOM 616 N N . ASP A 1 78 ? 0.506 -14.136 -1.287 1.00 91.25 78 ASP A N 1
ATOM 617 C CA . ASP A 1 78 ? -0.236 -13.245 -0.396 1.00 91.25 78 ASP A CA 1
ATOM 618 C C . ASP A 1 78 ? 0.611 -12.950 0.852 1.00 91.25 78 ASP A C 1
ATOM 620 O O . ASP A 1 78 ? 0.939 -13.844 1.630 1.00 91.25 78 ASP A O 1
ATOM 624 N N . ALA A 1 79 ? 1.031 -11.696 0.996 1.00 89.94 79 ALA A N 1
ATOM 625 C CA . ALA A 1 79 ? 1.833 -11.214 2.114 1.00 89.94 79 ALA A CA 1
ATOM 626 C C . ALA A 1 79 ? 0.973 -10.777 3.305 1.00 89.94 79 ALA A C 1
ATOM 628 O O . ALA A 1 79 ? 1.511 -10.536 4.387 1.00 89.94 79 ALA A O 1
ATOM 629 N N . GLY A 1 80 ? -0.343 -10.705 3.120 1.00 89.56 80 GLY A N 1
ATOM 630 C CA . GLY A 1 80 ? -1.338 -10.404 4.129 1.00 89.56 80 GLY A CA 1
ATOM 631 C C . GLY A 1 80 ? -2.456 -9.507 3.606 1.00 89.56 80 GLY A C 1
ATOM 632 O O . GLY A 1 80 ? -2.344 -8.894 2.544 1.00 89.56 80 GLY A O 1
ATOM 633 N N . SER A 1 81 ? -3.523 -9.373 4.387 1.00 92.75 81 SER A N 1
ATOM 634 C CA . SER A 1 81 ? -4.607 -8.446 4.130 1.00 92.75 81 SER A CA 1
ATOM 635 C C . SER A 1 81 ? -5.009 -7.664 5.385 1.00 92.75 81 SER A C 1
ATOM 637 O O . SER A 1 81 ? -4.737 -8.039 6.525 1.00 92.75 81 SER A O 1
ATOM 639 N N . ILE A 1 82 ? -5.619 -6.505 5.169 1.00 93.62 82 ILE A N 1
ATOM 640 C CA . ILE A 1 82 ? -6.211 -5.682 6.222 1.00 93.62 82 ILE A CA 1
ATOM 641 C C . ILE A 1 82 ? -7.651 -5.418 5.811 1.00 93.62 82 ILE A C 1
ATOM 643 O O . ILE A 1 82 ? -7.884 -4.828 4.758 1.00 93.62 82 ILE A O 1
ATOM 647 N N . ASP A 1 83 ? -8.611 -5.827 6.639 1.00 94.00 83 ASP A N 1
ATOM 648 C CA . ASP A 1 83 ? -10.021 -5.481 6.441 1.00 94.00 83 ASP A CA 1
ATOM 649 C C . ASP A 1 83 ? -10.182 -3.952 6.407 1.00 94.00 83 ASP A C 1
ATOM 651 O O . ASP A 1 83 ? -9.716 -3.257 7.315 1.00 94.00 83 ASP A O 1
ATOM 655 N N . VAL A 1 84 ? -10.839 -3.419 5.373 1.00 95.44 84 VAL A N 1
ATOM 656 C CA . VAL A 1 84 ? -11.006 -1.964 5.210 1.00 95.44 84 VAL A CA 1
ATOM 657 C C . VAL A 1 84 ? -11.791 -1.341 6.361 1.00 95.44 84 VAL A C 1
ATOM 659 O O . VAL A 1 84 ? -11.527 -0.199 6.718 1.00 95.44 84 VAL A O 1
ATOM 662 N N . THR A 1 85 ? -12.681 -2.097 7.010 1.00 95.06 85 THR A N 1
ATOM 663 C CA . THR A 1 85 ? -13.452 -1.636 8.178 1.00 95.06 85 THR A CA 1
ATOM 664 C C . THR A 1 85 ? -12.595 -1.462 9.432 1.00 95.06 85 THR A C 1
ATOM 666 O O . THR A 1 85 ? -12.997 -0.778 10.372 1.00 95.06 85 THR A O 1
ATOM 669 N N . ARG A 1 86 ? -11.397 -2.060 9.459 1.00 94.81 86 ARG A N 1
ATOM 670 C CA . ARG A 1 86 ? -10.409 -1.853 10.526 1.00 94.81 86 ARG A CA 1
ATOM 671 C C . ARG A 1 86 ? -9.541 -0.625 10.272 1.00 94.81 86 ARG A C 1
ATOM 673 O O . ARG A 1 86 ? -8.864 -0.189 11.198 1.00 94.81 86 ARG A O 1
ATOM 680 N N . ILE A 1 87 ? -9.542 -0.059 9.066 1.00 95.88 87 ILE A N 1
ATOM 681 C CA . ILE A 1 87 ? -8.768 1.145 8.746 1.00 95.88 87 ILE A CA 1
ATOM 682 C C . ILE A 1 87 ? -9.561 2.361 9.220 1.00 95.88 87 ILE A C 1
ATOM 684 O O . ILE A 1 87 ? -10.528 2.776 8.588 1.00 95.88 87 ILE A O 1
ATOM 688 N N . VAL A 1 88 ? -9.154 2.922 10.357 1.00 96.44 88 VAL A N 1
ATOM 689 C CA . VAL A 1 88 ? -9.857 4.045 11.002 1.00 96.44 88 VAL A CA 1
ATOM 690 C C . VAL A 1 88 ? -9.366 5.407 10.529 1.00 96.44 88 VAL A C 1
ATOM 692 O O . VAL A 1 88 ? -10.064 6.403 10.703 1.00 96.44 88 VAL A O 1
ATOM 695 N N . ASP A 1 89 ? -8.166 5.464 9.954 1.00 97.12 89 ASP A N 1
ATOM 696 C CA . ASP A 1 89 ? -7.579 6.687 9.421 1.00 97.12 89 ASP A CA 1
ATOM 697 C C . ASP A 1 89 ? -6.463 6.359 8.422 1.00 97.12 89 ASP A C 1
ATOM 699 O O . ASP A 1 89 ? -5.839 5.293 8.476 1.00 97.12 89 ASP A O 1
ATOM 703 N N . VAL A 1 90 ? -6.197 7.309 7.532 1.00 97.75 90 VAL A N 1
ATOM 704 C CA . VAL A 1 90 ? -5.075 7.277 6.596 1.00 97.75 90 VAL A CA 1
ATOM 705 C C . VAL A 1 90 ? -4.409 8.647 6.643 1.00 97.75 90 VAL A C 1
ATOM 707 O O . VAL A 1 90 ? -5.043 9.665 6.360 1.00 97.75 90 VAL A O 1
ATOM 710 N N . GLU A 1 91 ? -3.123 8.694 6.969 1.00 97.50 91 GLU A N 1
ATOM 711 C CA . GLU A 1 91 ? -2.364 9.944 7.068 1.00 97.50 91 GLU A CA 1
ATOM 712 C C . GLU A 1 91 ? -0.968 9.816 6.459 1.00 97.50 91 GLU A C 1
ATOM 714 O O . GLU A 1 91 ? -0.567 8.747 5.999 1.00 97.50 91 GLU A O 1
ATOM 719 N N . THR A 1 92 ? -0.223 10.919 6.422 1.00 96.12 92 THR A N 1
ATOM 720 C CA . THR A 1 92 ? 1.201 10.860 6.102 1.00 96.12 92 THR A CA 1
ATOM 721 C C . THR A 1 92 ? 1.998 10.451 7.335 1.00 96.12 92 THR A C 1
ATOM 723 O O . THR A 1 92 ? 1.809 10.973 8.432 1.00 96.12 92 THR A O 1
ATOM 726 N N . GLY A 1 93 ? 2.915 9.512 7.139 1.00 93.94 93 GLY A N 1
ATOM 727 C CA . GLY A 1 93 ? 3.953 9.151 8.090 1.00 93.94 93 GLY A CA 1
ATOM 728 C C . GLY A 1 93 ? 5.333 9.499 7.541 1.00 93.94 93 GLY A C 1
ATOM 729 O O . GLY A 1 93 ? 5.485 10.178 6.519 1.00 93.94 93 GLY A O 1
ATOM 730 N N . SER A 1 94 ? 6.362 9.013 8.229 1.00 91.19 94 SER A N 1
ATOM 731 C CA . SER A 1 94 ? 7.722 9.082 7.710 1.00 91.19 94 SER A CA 1
ATOM 732 C C . SER A 1 94 ? 8.596 7.955 8.244 1.00 91.19 94 SER A C 1
ATOM 734 O O . SER A 1 94 ? 8.507 7.605 9.421 1.00 91.19 94 SER A O 1
ATOM 736 N N . GLU A 1 95 ? 9.473 7.425 7.393 1.00 88.06 95 GLU A N 1
ATOM 737 C CA . GLU A 1 95 ? 10.521 6.485 7.792 1.00 88.06 95 GLU A CA 1
ATOM 738 C C . GLU A 1 95 ? 11.891 7.155 7.677 1.00 88.06 95 GLU A C 1
ATOM 740 O O . GLU A 1 95 ? 12.209 7.802 6.676 1.00 88.06 95 GLU A O 1
ATOM 745 N N . PHE A 1 96 ? 12.716 6.995 8.711 1.00 84.12 96 PHE A N 1
ATOM 746 C CA . PHE A 1 96 ? 14.092 7.467 8.690 1.00 84.12 96 PHE A CA 1
ATOM 747 C C . PHE A 1 96 ? 15.011 6.391 8.108 1.00 84.12 96 PHE A C 1
ATOM 749 O O . PHE A 1 96 ? 15.214 5.335 8.708 1.00 84.12 96 PHE A O 1
ATOM 756 N N . ASP A 1 97 ? 15.587 6.679 6.948 1.00 80.62 97 ASP A N 1
ATOM 757 C CA . ASP A 1 97 ? 16.671 5.904 6.358 1.00 80.62 97 ASP A CA 1
ATOM 758 C C . ASP A 1 97 ? 17.996 6.458 6.891 1.00 80.62 97 ASP A C 1
ATOM 760 O O . ASP A 1 97 ? 18.256 7.65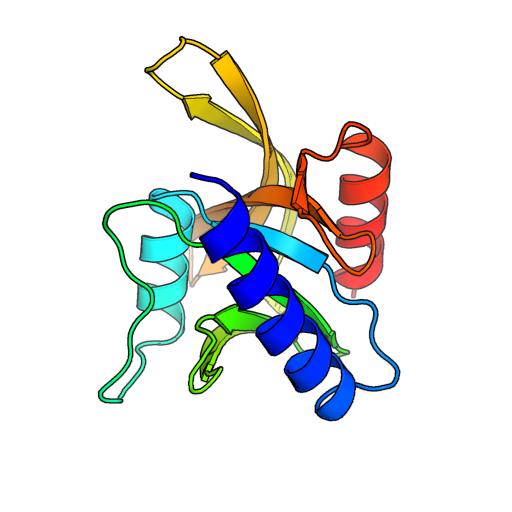9 6.824 1.00 80.62 97 ASP A O 1
ATOM 764 N N . TYR A 1 98 ? 18.819 5.591 7.479 1.00 79.31 98 TYR A N 1
ATOM 765 C CA . TYR A 1 98 ? 20.048 5.993 8.158 1.00 79.31 98 TYR A CA 1
ATOM 766 C C . TYR A 1 98 ? 21.235 6.153 7.200 1.00 79.31 98 TYR A C 1
ATOM 768 O O . TYR A 1 98 ? 22.286 6.637 7.631 1.00 79.31 98 TYR A O 1
ATOM 776 N N . THR A 1 99 ? 21.153 5.725 5.932 1.00 76.00 99 THR A N 1
ATOM 777 C CA . THR A 1 99 ? 22.328 5.721 5.040 1.00 76.00 99 THR A CA 1
ATOM 778 C C . THR A 1 99 ? 21.966 5.848 3.547 1.00 76.00 99 THR A C 1
ATOM 780 O O . THR A 1 99 ? 21.753 4.831 2.890 1.00 76.00 99 THR A O 1
ATOM 783 N N . PRO A 1 100 ? 22.023 7.065 2.957 1.00 80.38 100 PRO A N 1
ATOM 784 C CA . PRO A 1 100 ? 22.281 8.357 3.604 1.00 80.38 100 PRO A CA 1
ATOM 785 C C . PRO A 1 100 ? 21.100 8.801 4.488 1.00 80.38 100 PRO A C 1
ATOM 787 O O . PRO A 1 100 ? 19.965 8.475 4.156 1.00 80.38 100 PRO A O 1
ATOM 790 N N . PRO A 1 101 ? 21.338 9.577 5.567 1.00 86.00 101 PRO A N 1
ATOM 791 C CA . PRO A 1 101 ? 20.277 10.114 6.416 1.00 86.00 101 PRO A CA 1
ATOM 792 C C . PRO A 1 101 ? 19.216 10.875 5.615 1.00 86.00 101 PRO A C 1
ATOM 794 O O . PRO A 1 101 ? 19.482 11.972 5.116 1.00 86.00 101 PRO A O 1
ATOM 797 N N . ARG A 1 102 ? 18.015 10.309 5.505 1.00 86.69 102 ARG A N 1
ATOM 798 C CA . ARG A 1 102 ? 16.864 10.956 4.864 1.00 86.69 102 ARG A CA 1
ATOM 799 C C . ARG A 1 102 ? 15.562 10.530 5.523 1.00 86.69 102 ARG A C 1
ATOM 801 O O . ARG A 1 102 ? 15.431 9.413 6.015 1.00 86.69 102 ARG A O 1
ATOM 808 N N . LEU A 1 103 ? 14.601 11.445 5.516 1.00 87.69 103 LEU A N 1
ATOM 809 C CA . LEU A 1 103 ? 13.241 11.175 5.947 1.00 87.69 103 LEU A CA 1
ATOM 810 C C . LEU A 1 103 ? 12.400 10.903 4.699 1.00 87.69 103 LEU A C 1
ATOM 812 O O . LEU A 1 103 ? 12.165 11.820 3.912 1.00 87.69 103 LEU A O 1
ATOM 816 N N . ASN A 1 104 ? 11.994 9.653 4.502 1.00 88.12 104 ASN A N 1
ATOM 817 C CA . ASN A 1 104 ? 11.153 9.268 3.376 1.00 88.12 104 ASN A CA 1
ATOM 818 C C . ASN A 1 104 ? 9.679 9.401 3.780 1.00 88.12 104 ASN A C 1
ATOM 820 O O . ASN A 1 104 ? 9.300 8.879 4.835 1.00 88.12 104 ASN A O 1
ATOM 824 N N . PRO A 1 105 ? 8.845 10.092 2.985 1.00 92.62 105 PRO A N 1
ATOM 825 C CA . PRO A 1 105 ? 7.417 10.172 3.251 1.00 92.62 105 PRO A CA 1
ATOM 826 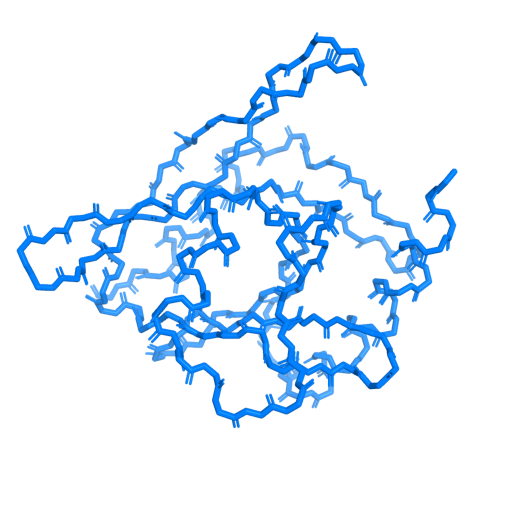C C . PRO A 1 105 ? 6.769 8.793 3.092 1.00 92.62 105 PRO A C 1
ATOM 828 O O . PRO A 1 105 ? 7.091 8.043 2.169 1.00 92.62 105 PRO A O 1
ATOM 831 N N . THR A 1 106 ? 5.837 8.466 3.983 1.00 95.94 106 THR A N 1
ATOM 832 C CA . THR A 1 106 ? 5.056 7.226 3.915 1.00 95.94 106 THR A CA 1
ATOM 833 C C . THR A 1 106 ? 3.569 7.530 3.948 1.00 95.94 106 THR A C 1
ATOM 835 O O . THR A 1 106 ? 3.134 8.547 4.489 1.00 95.94 106 THR A O 1
ATOM 838 N N . VAL A 1 107 ? 2.771 6.624 3.394 1.00 97.25 107 VAL A N 1
ATOM 839 C CA . VAL A 1 107 ? 1.352 6.529 3.732 1.00 97.25 107 VAL A CA 1
ATOM 840 C C . VAL A 1 107 ? 1.238 5.671 4.982 1.00 97.25 107 VAL A C 1
ATOM 842 O O . VAL A 1 107 ? 1.768 4.562 5.024 1.00 97.25 107 VAL A O 1
ATOM 845 N N . ARG A 1 108 ? 0.543 6.184 5.992 1.00 97.19 108 ARG A N 1
ATOM 846 C CA . ARG A 1 108 ? 0.254 5.489 7.239 1.00 97.19 108 ARG A CA 1
ATOM 847 C C . ARG A 1 108 ? -1.195 5.043 7.254 1.00 97.19 108 ARG A C 1
ATOM 849 O O . ARG A 1 108 ? -2.097 5.879 7.286 1.00 97.19 108 ARG A O 1
ATOM 856 N N .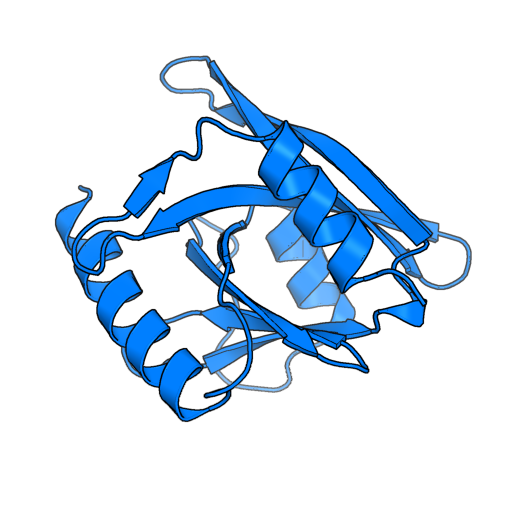 LEU A 1 109 ? -1.409 3.734 7.286 1.00 97.25 109 LEU A N 1
ATOM 857 C CA . LEU A 1 109 ? -2.717 3.156 7.582 1.00 97.25 109 LEU A CA 1
ATOM 858 C C . LEU A 1 109 ? -2.828 2.967 9.096 1.00 97.25 109 LEU A C 1
ATOM 860 O O . LEU A 1 109 ? -2.007 2.253 9.677 1.00 97.25 109 LEU A O 1
ATOM 864 N N . LYS A 1 110 ? -3.830 3.585 9.730 1.00 96.62 110 LYS A N 1
ATOM 865 C CA . LYS A 1 110 ? -4.151 3.334 11.140 1.00 96.62 110 LYS A CA 1
ATOM 866 C C . LYS A 1 110 ? -5.183 2.226 11.235 1.00 96.62 110 LYS A C 1
ATOM 868 O O . LYS A 1 110 ? -6.305 2.372 10.750 1.00 96.62 110 LYS A O 1
ATOM 873 N N . ILE A 1 111 ? -4.807 1.131 11.878 1.00 94.94 111 ILE A N 1
ATOM 874 C CA . ILE A 1 111 ? -5.600 -0.094 11.950 1.00 94.94 111 ILE A CA 1
ATOM 875 C C . ILE A 1 111 ? -6.096 -0.285 13.377 1.00 94.94 111 ILE A C 1
ATOM 877 O O . ILE A 1 111 ? -5.299 -0.343 14.311 1.00 94.94 111 ILE A O 1
ATOM 881 N N . GLN A 1 112 ? -7.404 -0.423 13.553 1.00 95.19 112 GLN A N 1
ATOM 882 C CA . GLN A 1 112 ? -7.998 -0.792 14.828 1.00 95.19 112 GLN A CA 1
ATOM 883 C C . GLN A 1 112 ? -7.876 -2.304 15.052 1.00 95.19 112 GLN A C 1
ATOM 885 O O . GLN A 1 112 ? -8.408 -3.109 14.285 1.00 95.19 112 GLN A O 1
ATOM 890 N N . GLU A 1 113 ? -7.211 -2.680 16.143 1.00 90.06 113 GLU A N 1
ATOM 891 C CA . GLU A 1 113 ? -7.092 -4.054 16.625 1.00 90.06 113 GLU A CA 1
ATOM 892 C C . GLU A 1 113 ? -7.523 -4.122 18.094 1.00 90.06 113 GLU A C 1
ATOM 894 O O . GLU A 1 113 ? -6.800 -3.726 19.013 1.00 90.06 113 GLU A O 1
ATOM 899 N N . GLY A 1 114 ? -8.759 -4.571 18.331 1.00 89.06 114 GLY A N 1
ATOM 900 C CA . GLY A 1 114 ? -9.371 -4.524 19.659 1.00 89.06 114 GLY A CA 1
ATOM 901 C C . GLY A 1 114 ? -9.465 -3.085 20.174 1.00 89.06 114 GLY A C 1
ATOM 902 O O . GLY A 1 114 ? -10.167 -2.262 19.594 1.00 89.06 114 GLY A O 1
ATOM 903 N N . THR A 1 115 ? -8.755 -2.769 21.259 1.00 91.56 115 THR A N 1
ATOM 904 C CA . THR A 1 115 ? -8.675 -1.410 21.836 1.00 91.56 115 THR A CA 1
ATOM 905 C C . THR A 1 115 ? -7.417 -0.643 21.425 1.00 91.56 115 THR A C 1
ATOM 907 O O . THR A 1 115 ? -7.212 0.474 21.893 1.00 91.56 115 THR A O 1
ATOM 910 N N . THR A 1 116 ? -6.560 -1.237 20.595 1.00 92.38 116 THR A N 1
ATOM 911 C CA . THR A 1 116 ? -5.269 -0.674 20.190 1.00 92.38 116 THR A CA 1
ATOM 912 C C . THR A 1 116 ? -5.334 -0.207 18.742 1.00 92.38 116 THR A C 1
ATOM 914 O O . THR A 1 116 ? -5.991 -0.831 17.913 1.00 92.38 116 THR A O 1
ATOM 917 N N . THR A 1 117 ? -4.627 0.875 18.429 1.00 94.75 117 THR A N 1
ATOM 918 C CA . THR A 1 117 ? -4.398 1.309 17.049 1.00 94.75 117 THR A CA 1
ATOM 919 C C . THR A 1 117 ? -2.971 0.950 16.648 1.00 94.75 117 THR A C 1
ATOM 921 O O . THR A 1 117 ? -2.029 1.264 17.377 1.00 94.75 117 THR A O 1
ATOM 924 N N . LEU A 1 118 ? -2.825 0.262 15.519 1.00 94.25 118 LEU A N 1
ATOM 925 C CA . LEU A 1 118 ? -1.549 -0.118 14.921 1.00 94.25 118 LEU A CA 1
ATOM 926 C C . LEU A 1 118 ? -1.279 0.755 13.696 1.00 94.25 118 LEU A C 1
ATOM 928 O O . LEU A 1 118 ? -2.183 0.991 12.897 1.00 94.25 118 LEU A O 1
ATOM 932 N N . ASP A 1 119 ? -0.029 1.175 13.531 1.00 94.69 119 ASP A N 1
ATOM 933 C CA . ASP A 1 119 ? 0.406 1.963 12.379 1.00 94.69 119 ASP A CA 1
ATOM 934 C C . ASP A 1 119 ? 1.094 1.056 11.352 1.00 94.69 119 ASP A C 1
ATOM 936 O O . ASP A 1 119 ? 2.038 0.328 11.674 1.00 94.69 119 ASP A O 1
ATOM 940 N N . VAL A 1 120 ? 0.651 1.132 10.098 1.00 95.19 120 VAL A N 1
ATOM 941 C CA . VAL A 1 120 ? 1.311 0.495 8.952 1.00 95.19 120 VAL A CA 1
ATOM 942 C C . VAL A 1 120 ? 1.810 1.580 8.012 1.00 95.19 120 VAL A C 1
ATOM 944 O O . VAL A 1 120 ? 1.055 2.125 7.211 1.00 95.19 120 VAL A O 1
ATOM 947 N N . ASP A 1 121 ? 3.099 1.895 8.143 1.00 95.88 121 ASP A N 1
ATOM 948 C CA . ASP A 1 121 ? 3.800 2.855 7.294 1.00 95.88 121 ASP A CA 1
ATOM 949 C C . ASP A 1 121 ? 4.310 2.187 6.012 1.00 95.88 121 ASP A C 1
ATOM 951 O O . ASP A 1 121 ? 5.060 1.204 6.056 1.00 95.88 121 ASP A O 1
ATOM 955 N N . LEU A 1 122 ? 3.924 2.744 4.868 1.00 96.06 122 LEU A N 1
ATOM 956 C CA . LEU A 1 122 ? 4.220 2.240 3.532 1.00 96.06 122 LEU A CA 1
ATOM 957 C C . LEU A 1 122 ? 4.865 3.352 2.708 1.00 96.06 122 LEU A C 1
ATOM 959 O O . LEU A 1 122 ? 4.256 4.395 2.476 1.00 96.06 122 LEU A O 1
ATOM 963 N N . GLU A 1 123 ? 6.092 3.140 2.245 1.00 95.25 123 GLU A N 1
ATOM 964 C CA . GLU A 1 123 ? 6.687 4.038 1.257 1.00 95.25 123 GLU A CA 1
ATOM 965 C C . GLU A 1 123 ? 6.109 3.715 -0.119 1.00 95.25 123 GLU A C 1
ATOM 967 O O . GLU A 1 123 ? 6.041 2.546 -0.502 1.00 95.25 123 GLU A O 1
ATOM 972 N N . VAL A 1 124 ? 5.686 4.739 -0.857 1.00 95.31 124 VAL A N 1
ATOM 973 C CA . VAL A 1 124 ? 4.985 4.573 -2.132 1.00 95.31 124 VAL A CA 1
ATOM 974 C C . VAL A 1 124 ? 5.950 4.707 -3.301 1.00 95.31 124 VAL A C 1
ATOM 976 O O . VAL A 1 124 ? 6.807 5.590 -3.326 1.00 95.31 124 VAL A O 1
ATOM 979 N N . PHE A 1 125 ? 5.783 3.830 -4.285 1.00 95.00 125 PHE A N 1
ATOM 980 C CA . PHE A 1 125 ? 6.537 3.813 -5.528 1.00 95.00 125 PHE A CA 1
ATOM 981 C C . PHE A 1 125 ? 5.585 3.900 -6.722 1.00 95.00 125 PHE A C 1
ATOM 983 O O . PHE A 1 125 ? 4.472 3.368 -6.697 1.00 95.00 125 PHE A O 1
ATOM 990 N N . THR A 1 126 ? 6.045 4.548 -7.786 1.00 93.31 126 THR A N 1
ATOM 991 C CA . THR A 1 126 ? 5.457 4.454 -9.119 1.00 93.31 126 THR A CA 1
ATOM 992 C C . THR A 1 126 ? 6.197 3.376 -9.908 1.00 93.31 126 THR A C 1
ATOM 994 O O . THR A 1 126 ? 7.399 3.176 -9.741 1.00 93.31 126 THR A O 1
ATOM 997 N N . PHE A 1 127 ? 5.467 2.641 -10.743 1.00 94.50 127 PHE A N 1
ATOM 998 C CA . PHE A 1 127 ? 6.030 1.601 -11.599 1.00 94.50 127 PHE A CA 1
ATOM 999 C C . PHE A 1 127 ? 5.664 1.910 -13.047 1.00 94.50 127 PHE A C 1
ATOM 1001 O O . PHE A 1 127 ? 4.484 2.008 -13.380 1.00 94.50 127 PHE A O 1
ATOM 1008 N N . ASP A 1 128 ? 6.669 2.086 -13.902 1.00 93.50 128 ASP A N 1
ATOM 1009 C CA . ASP A 1 128 ? 6.478 2.431 -15.320 1.00 93.50 128 ASP A CA 1
ATOM 1010 C C . ASP A 1 128 ? 6.353 1.196 -16.238 1.00 93.50 128 ASP A C 1
ATOM 1012 O O . ASP A 1 128 ? 6.294 1.317 -17.464 1.00 93.50 128 ASP A O 1
ATOM 1016 N N . GLY A 1 129 ? 6.301 -0.002 -15.644 1.00 91.94 129 GLY A N 1
ATOM 1017 C CA . GLY A 1 129 ? 6.329 -1.293 -16.336 1.00 91.94 129 GLY A CA 1
ATOM 1018 C C . GLY A 1 129 ? 7.731 -1.898 -16.459 1.00 91.94 129 GLY A C 1
ATOM 1019 O O . GLY A 1 129 ? 7.860 -3.058 -16.865 1.00 91.94 129 GLY A O 1
ATOM 1020 N N . THR A 1 130 ? 8.769 -1.140 -16.098 1.00 91.31 130 THR A N 1
ATOM 1021 C CA . THR A 1 130 ? 10.169 -1.574 -16.118 1.00 91.31 130 THR A CA 1
ATOM 1022 C C . THR A 1 130 ? 10.841 -1.350 -14.772 1.00 91.31 130 THR A C 1
ATOM 1024 O O . THR A 1 130 ? 11.398 -2.301 -14.239 1.00 91.31 130 THR A O 1
ATOM 1027 N N . GLU A 1 131 ? 10.763 -0.145 -14.209 1.00 93.50 131 GLU A N 1
ATOM 1028 C CA . GLU A 1 131 ? 11.506 0.253 -13.008 1.00 93.50 131 GLU A CA 1
ATOM 1029 C C . GLU A 1 131 ? 10.590 0.835 -11.924 1.00 93.50 131 GLU A C 1
ATOM 1031 O O . GLU A 1 131 ? 9.565 1.467 -12.208 1.00 93.50 131 GLU A O 1
ATOM 1036 N N . LEU A 1 132 ? 10.970 0.610 -10.661 1.00 93.38 132 LEU A N 1
ATOM 1037 C CA . LEU A 1 132 ? 10.353 1.245 -9.501 1.00 93.38 132 LEU A CA 1
ATOM 1038 C C . LEU A 1 132 ? 10.998 2.604 -9.224 1.00 93.38 132 LEU A C 1
ATOM 1040 O O . LEU A 1 132 ? 12.185 2.698 -8.911 1.00 93.38 132 LEU A O 1
ATOM 1044 N N . HIS A 1 133 ? 10.177 3.648 -9.207 1.00 92.81 133 HIS A N 1
ATOM 1045 C CA . HIS A 1 133 ? 10.596 5.000 -8.850 1.00 92.81 133 HIS A CA 1
ATOM 1046 C C . HIS A 1 133 ? 9.921 5.417 -7.552 1.00 92.81 133 HIS A C 1
ATOM 1048 O O . HIS A 1 133 ? 8.732 5.179 -7.356 1.00 92.81 133 HIS A O 1
ATOM 1054 N N . GLN A 1 134 ? 10.669 6.032 -6.639 1.00 90.56 134 GLN A N 1
ATOM 1055 C CA . GLN A 1 134 ? 10.076 6.575 -5.416 1.00 90.56 134 GLN A CA 1
ATOM 1056 C C . GLN A 1 134 ? 9.022 7.624 -5.800 1.00 90.56 134 GLN A C 1
ATOM 1058 O O . GLN A 1 134 ? 9.295 8.497 -6.628 1.00 90.56 134 GLN A O 1
ATOM 1063 N N . SER A 1 135 ? 7.822 7.540 -5.220 1.00 91.00 135 SER A N 1
ATOM 1064 C CA . SER A 1 135 ? 6.769 8.519 -5.494 1.00 91.00 135 SER A CA 1
ATOM 1065 C C . SER A 1 135 ? 7.185 9.899 -4.992 1.00 91.00 135 SER A C 1
ATOM 1067 O O . SER A 1 135 ? 7.674 10.057 -3.872 1.00 91.00 135 SER A O 1
ATOM 1069 N N . THR A 1 136 ? 6.958 10.916 -5.819 1.00 88.38 136 THR A N 1
ATOM 1070 C CA . THR A 1 136 ? 7.137 12.326 -5.451 1.00 88.38 136 THR A CA 1
ATOM 1071 C C . THR A 1 136 ? 5.814 13.017 -5.118 1.00 88.38 136 THR A C 1
ATOM 1073 O O . THR A 1 136 ? 5.814 14.201 -4.792 1.00 88.38 136 THR A O 1
ATOM 1076 N N . GLU A 1 137 ? 4.687 12.303 -5.199 1.00 92.69 137 GLU A N 1
ATOM 1077 C CA . GLU A 1 137 ? 3.329 12.855 -5.111 1.00 92.69 137 GLU A CA 1
ATOM 1078 C C . GLU A 1 137 ? 2.557 12.295 -3.905 1.00 92.69 137 GLU A C 1
ATOM 1080 O O . GLU A 1 137 ? 1.437 11.800 -4.031 1.00 92.69 137 GLU A O 1
ATOM 1085 N N . ILE A 1 138 ? 3.141 12.399 -2.705 1.00 92.81 138 ILE A N 1
ATOM 1086 C CA . ILE A 1 138 ? 2.560 11.807 -1.486 1.00 92.81 138 ILE A CA 1
ATOM 1087 C C . ILE A 1 138 ? 1.123 12.272 -1.198 1.00 92.81 138 ILE A C 1
ATOM 1089 O O . ILE A 1 138 ? 0.320 11.497 -0.687 1.00 92.81 138 ILE A O 1
ATOM 1093 N N . ASP A 1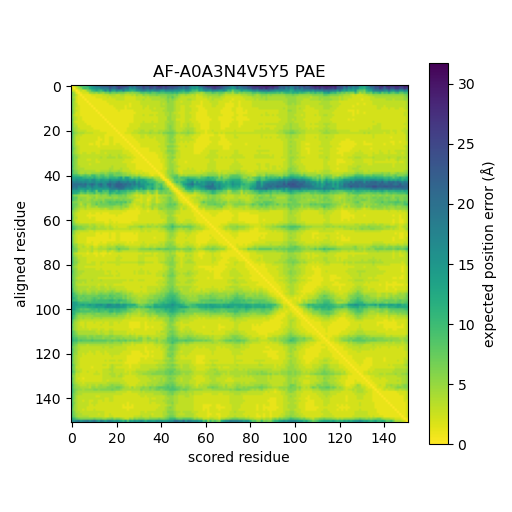 139 ? 0.765 13.507 -1.556 1.00 94.50 139 ASP A N 1
ATOM 1094 C CA . ASP A 1 139 ? -0.594 14.027 -1.364 1.00 94.50 139 ASP A CA 1
ATOM 1095 C C . ASP A 1 139 ? -1.616 13.325 -2.272 1.00 94.50 139 ASP A C 1
ATOM 1097 O O . ASP A 1 139 ? -2.739 13.046 -1.843 1.00 94.50 139 ASP A O 1
ATOM 1101 N N . ALA A 1 140 ? -1.229 13.005 -3.512 1.00 96.00 140 ALA A N 1
ATOM 1102 C CA . ALA A 1 140 ? -2.068 12.252 -4.441 1.00 96.00 140 ALA A CA 1
ATOM 1103 C C . ALA A 1 140 ? -2.210 10.798 -3.977 1.00 96.00 140 ALA A C 1
ATOM 1105 O O . ALA A 1 140 ? -3.317 10.256 -3.963 1.00 96.00 140 ALA A O 1
ATOM 1106 N N . ASP A 1 141 ? -1.112 10.201 -3.510 1.00 96.06 141 ASP A N 1
ATOM 1107 C CA . ASP A 1 141 ? -1.113 8.856 -2.940 1.00 96.06 141 ASP A CA 1
ATOM 1108 C C . ASP A 1 141 ? -2.019 8.781 -1.705 1.00 96.06 141 ASP A C 1
ATOM 1110 O O . ASP A 1 141 ? -2.849 7.879 -1.588 1.00 96.06 141 ASP A O 1
ATOM 1114 N N . LEU A 1 142 ? -1.919 9.762 -0.805 1.00 96.94 142 LEU A N 1
ATOM 1115 C CA . LEU A 1 142 ? -2.766 9.861 0.377 1.00 96.94 142 LEU A CA 1
ATOM 1116 C C . LEU A 1 142 ? -4.246 9.997 0.004 1.00 96.94 142 LEU A C 1
ATOM 1118 O O . LEU A 1 142 ? -5.096 9.335 0.604 1.00 96.94 142 LEU A O 1
ATOM 1122 N N . ALA A 1 143 ? -4.567 10.855 -0.967 1.00 97.31 143 ALA A N 1
ATOM 1123 C CA . ALA A 1 143 ? -5.934 11.041 -1.439 1.00 97.31 143 ALA A CA 1
ATOM 1124 C C . ALA A 1 143 ? -6.506 9.746 -2.031 1.00 97.31 143 ALA A C 1
ATOM 1126 O O . ALA A 1 143 ? -7.650 9.392 -1.736 1.00 97.31 143 ALA A O 1
ATOM 1127 N N . TRP A 1 144 ? -5.698 9.015 -2.803 1.00 97.25 144 TRP A N 1
ATOM 1128 C CA . TRP A 1 144 ? -6.077 7.712 -3.334 1.00 97.25 144 TRP A CA 1
ATOM 1129 C C . TRP A 1 144 ? -6.377 6.719 -2.214 1.00 97.25 144 TRP A C 1
ATOM 1131 O O . TRP A 1 144 ? -7.463 6.146 -2.197 1.00 97.25 144 TRP A O 1
ATOM 1141 N N . TRP A 1 145 ? -5.473 6.564 -1.239 1.00 97.44 145 TRP A N 1
ATOM 1142 C CA . TRP A 1 145 ? -5.660 5.616 -0.136 1.00 97.44 145 TRP A CA 1
ATOM 1143 C C . TRP A 1 145 ? -6.908 5.937 0.678 1.00 97.44 145 TRP A C 1
ATOM 1145 O O . TRP A 1 145 ? -7.720 5.048 0.908 1.00 97.44 145 TRP A O 1
ATOM 1155 N N . LYS A 1 146 ? -7.117 7.213 1.023 1.00 97.50 146 LYS A N 1
ATOM 1156 C CA . LYS A 1 146 ? -8.344 7.667 1.694 1.00 97.50 146 LYS A CA 1
ATOM 1157 C C . LYS A 1 146 ? -9.596 7.311 0.907 1.00 97.50 146 LYS A C 1
ATOM 1159 O O . LYS A 1 146 ? -10.558 6.830 1.493 1.00 97.50 146 LYS A O 1
ATOM 1164 N N . SER A 1 147 ? -9.592 7.548 -0.404 1.00 96.81 147 SER A N 1
ATOM 1165 C CA . SER A 1 147 ? -10.738 7.224 -1.252 1.00 96.81 147 SER A CA 1
ATOM 1166 C C . SER A 1 147 ? -10.963 5.713 -1.319 1.00 96.81 147 SER A C 1
ATOM 1168 O O . SER A 1 147 ? -12.095 5.259 -1.180 1.00 96.81 147 SER A O 1
ATOM 1170 N N . ALA A 1 148 ? -9.900 4.934 -1.513 1.00 95.88 148 ALA A N 1
ATOM 1171 C CA . ALA A 1 148 ? -9.967 3.494 -1.719 1.00 95.88 148 ALA A CA 1
ATOM 1172 C C . ALA A 1 148 ? -10.393 2.731 -0.456 1.00 95.88 148 ALA A C 1
ATOM 1174 O O . ALA A 1 148 ? -11.058 1.705 -0.565 1.00 95.88 148 ALA A O 1
ATOM 1175 N N . THR A 1 149 ? -10.036 3.225 0.733 1.00 95.69 149 THR A N 1
ATOM 1176 C CA . THR A 1 149 ? -10.369 2.584 2.017 1.00 95.69 149 THR A CA 1
ATOM 1177 C C . THR A 1 149 ? -11.553 3.226 2.739 1.00 95.69 149 THR A C 1
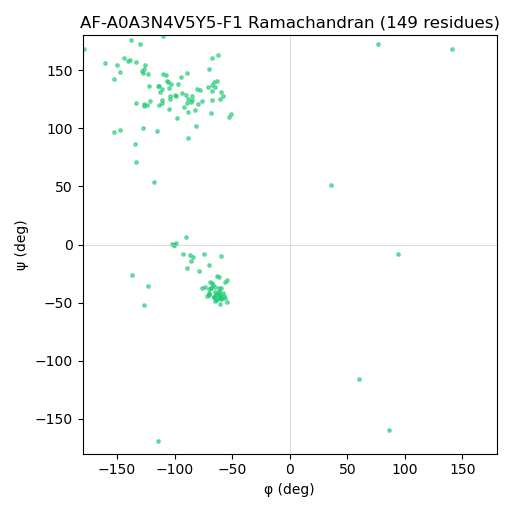ATOM 1179 O O . THR A 1 149 ? -11.913 2.781 3.831 1.00 95.69 149 THR A O 1
ATOM 1182 N N . SER A 1 150 ? -12.156 4.275 2.167 1.00 90.06 150 SER A N 1
ATOM 1183 C CA . SER A 1 150 ? -13.360 4.884 2.736 1.00 90.06 150 SER A CA 1
ATOM 1184 C C . SER A 1 150 ? -14.564 3.958 2.575 1.00 90.06 150 SER A C 1
ATOM 1186 O O . SER A 1 150 ? -14.767 3.359 1.518 1.00 90.06 150 SER A O 1
ATOM 1188 N N . HIS A 1 151 ? -15.339 3.835 3.648 1.00 70.25 151 HIS A N 1
ATOM 1189 C CA . HIS A 1 151 ? -16.517 2.981 3.754 1.00 70.25 151 HIS A CA 1
ATOM 1190 C C . HIS A 1 151 ? -17.645 3.719 4.476 1.00 70.25 151 HIS A C 1
ATOM 1192 O O . HIS A 1 151 ? -17.340 4.566 5.348 1.00 70.25 151 HIS A O 1
#

Foldseek 3Di:
DFQVVLLLVLLQVVVVCVVCVPWDKWKWKWDLLQQVVQCVVAVDPDPDEQDNDDIWIWIWTFDPFWTWIWGTRVPIDTNHIAGLVQQPDWDWDWDFDVVVTDTAIWIWGFGDDPPDTGTTTIFTWDRPSGGTHGDPCVVVVRVVVCVRSPD